Protein AF-A0A4Y2F6Y4-F1 (afdb_monomer_lite)

Secondary structure (DSSP, 8-state):
-PPPHHHHHHHHHHTTTS-HHHHHHHHHHH-SS---HHHHHHHHHHHHHHS--SPPPPP-PPPSS--TT---S----GGGSGGG-SS--PPPHHHHHHHHHHHHHHHHHHHHHHHHHHHHHTTHHHHHHHHHTS-HHHHHHHHHHTT--GGGSGGG-

Foldseek 3Di:
DPDDLVLLVQLLVVVPPDQLVVSQVVSVVVDVDHDDSVVSVVSNVVCVVPVDSDDDDDDDDDDPPPPPPPDDPPPDDPVVVVVPPPPDDDPDPVVVVVVVVVVVVVVVVVVVVVVVVVVCLVVDLVVVCVVVVHDSVVSVVVCVVVVNDSVVVVVVD

Structure (mmCIF, N/CA/C/O backbone):
data_AF-A0A4Y2F6Y4-F1
#
_entry.id   AF-A0A4Y2F6Y4-F1
#
loop_
_atom_site.group_PDB
_atom_site.id
_atom_site.type_symbol
_atom_site.label_atom_id
_atom_site.label_alt_id
_atom_site.label_comp_id
_atom_site.label_asym_id
_atom_site.label_entity_id
_atom_site.label_seq_id
_atom_site.pdbx_PDB_ins_code
_atom_site.Cartn_x
_atom_site.Cartn_y
_atom_site.Cartn_z
_atom_site.occupancy
_atom_site.B_iso_or_equiv
_atom_site.auth_seq_id
_atom_site.auth_comp_id
_atom_site.auth_asym_id
_atom_site.auth_atom_id
_atom_site.pdbx_PDB_model_num
ATOM 1 N N . MET A 1 1 ? -14.871 1.424 -1.366 1.00 65.38 1 MET A N 1
ATOM 2 C CA . MET A 1 1 ? -13.770 2.300 -0.914 1.00 65.38 1 MET A CA 1
ATOM 3 C C . MET A 1 1 ? -12.821 1.481 -0.047 1.00 65.38 1 MET A C 1
ATOM 5 O O . MET A 1 1 ? -13.322 0.756 0.809 1.00 65.38 1 MET A O 1
ATOM 9 N N . PRO A 1 2 ? -11.498 1.496 -0.293 1.00 79.19 2 PRO A N 1
ATOM 10 C CA . PRO A 1 2 ? -10.531 0.966 0.668 1.00 79.19 2 PRO A CA 1
ATOM 11 C C . PRO A 1 2 ? -10.582 1.798 1.956 1.00 79.19 2 PRO A C 1
ATOM 13 O O . PRO A 1 2 ? -10.802 3.004 1.894 1.00 79.19 2 PRO A O 1
ATOM 16 N N . ARG A 1 3 ? -10.423 1.140 3.107 1.00 85.06 3 ARG A N 1
ATOM 17 C CA . ARG A 1 3 ? -10.489 1.801 4.418 1.00 85.06 3 ARG A CA 1
ATOM 18 C C . ARG A 1 3 ? -9.299 2.719 4.612 1.00 85.06 3 ARG A C 1
ATOM 20 O O . ARG A 1 3 ? -8.190 2.368 4.194 1.00 85.06 3 ARG A O 1
ATOM 27 N N . THR A 1 4 ? -9.520 3.847 5.272 1.00 91.25 4 THR A N 1
ATOM 28 C CA . THR A 1 4 ? -8.422 4.751 5.609 1.00 91.25 4 THR A CA 1
ATOM 29 C C . THR A 1 4 ? -7.547 4.140 6.703 1.00 91.25 4 THR A C 1
ATOM 31 O O . THR A 1 4 ? -7.884 3.127 7.330 1.00 91.25 4 THR A O 1
ATOM 34 N N . LYS A 1 5 ? -6.359 4.711 6.904 1.00 90.44 5 LYS A N 1
ATOM 35 C CA . LYS A 1 5 ? -5.433 4.221 7.928 1.00 90.44 5 LYS A CA 1
ATOM 36 C C . LYS A 1 5 ? -6.017 4.449 9.324 1.00 90.44 5 LYS A C 1
ATOM 38 O O . LYS A 1 5 ? -5.893 3.574 10.173 1.00 90.44 5 LYS A O 1
ATOM 43 N N . GLU A 1 6 ? -6.687 5.579 9.507 1.00 90.12 6 GLU A N 1
ATOM 44 C CA . GLU A 1 6 ? -7.339 6.028 10.735 1.00 90.12 6 GLU A CA 1
ATOM 45 C C . GLU A 1 6 ? -8.467 5.065 11.119 1.00 90.12 6 GLU A C 1
ATOM 47 O O . GLU A 1 6 ? -8.411 4.466 12.186 1.00 90.12 6 GLU A O 1
ATOM 52 N N . GLU A 1 7 ? -9.377 4.755 10.186 1.00 91.81 7 GLU A N 1
ATOM 53 C CA . GLU A 1 7 ? -10.461 3.780 10.395 1.00 91.81 7 GLU A CA 1
ATOM 54 C C . GLU A 1 7 ? -9.936 2.412 10.876 1.00 91.81 7 GLU A C 1
ATOM 56 O O . GLU A 1 7 ? -10.545 1.725 11.703 1.00 91.81 7 GLU A O 1
ATOM 61 N N . ARG A 1 8 ? -8.781 1.982 10.357 1.00 92.38 8 ARG A N 1
ATOM 62 C CA . ARG A 1 8 ? -8.163 0.709 10.746 1.00 92.38 8 ARG A CA 1
ATOM 63 C C . ARG A 1 8 ? -7.494 0.781 12.116 1.00 92.38 8 ARG A C 1
ATOM 65 O O . ARG A 1 8 ? -7.523 -0.225 12.820 1.00 92.38 8 ARG A O 1
ATOM 72 N N . ILE A 1 9 ? -6.912 1.927 12.479 1.00 92.50 9 ILE A N 1
ATOM 73 C CA . ILE A 1 9 ? -6.356 2.173 13.816 1.00 92.50 9 ILE A CA 1
ATOM 74 C C . ILE A 1 9 ? -7.487 2.151 14.842 1.00 92.50 9 ILE A C 1
ATOM 76 O O . ILE A 1 9 ? -7.407 1.384 15.797 1.00 92.50 9 ILE A O 1
ATOM 80 N N . ASP A 1 10 ? -8.567 2.889 14.589 1.00 90.44 10 ASP A N 1
ATOM 81 C CA . ASP A 1 10 ? -9.721 2.980 15.487 1.00 90.44 10 ASP A CA 1
ATOM 82 C C . ASP A 1 10 ? -10.346 1.598 15.718 1.00 90.44 10 ASP A C 1
ATOM 84 O O . ASP A 1 10 ? -10.607 1.205 16.853 1.00 90.44 10 ASP A O 1
ATOM 88 N N . THR A 1 11 ? -10.463 0.788 14.658 1.00 91.00 11 THR A N 1
ATOM 89 C CA . THR A 1 11 ? -10.916 -0.612 14.765 1.00 91.00 11 THR A CA 1
ATOM 90 C C . THR A 1 11 ? -10.000 -1.461 15.660 1.00 91.00 11 THR A C 1
ATOM 92 O O . THR A 1 11 ? -10.482 -2.315 16.404 1.00 91.00 11 THR A O 1
ATOM 95 N N . THR A 1 12 ? -8.677 -1.283 15.572 1.00 90.69 12 THR A N 1
ATOM 96 C CA . THR A 1 12 ? -7.709 -2.025 16.398 1.00 90.69 12 THR A CA 1
ATOM 97 C C . THR A 1 12 ? -7.734 -1.566 17.855 1.00 90.69 12 THR A C 1
ATOM 99 O O . THR A 1 12 ? -7.651 -2.418 18.737 1.00 90.69 12 THR A O 1
ATOM 102 N N . LEU A 1 13 ? -7.894 -0.264 18.110 1.00 89.50 13 LEU A N 1
ATOM 103 C CA . LEU A 1 13 ? -8.015 0.290 19.461 1.00 89.50 13 LEU A CA 1
ATOM 104 C C . LEU A 1 13 ? -9.289 -0.201 20.158 1.00 89.50 13 LEU A C 1
ATOM 106 O O . LEU A 1 13 ? -9.226 -0.638 21.305 1.00 89.50 13 LEU A O 1
ATOM 110 N N . LEU A 1 14 ? -10.418 -0.227 19.442 1.00 88.50 14 LEU A N 1
ATOM 111 C CA . LEU A 1 14 ? -11.688 -0.726 19.977 1.00 88.50 14 LEU A CA 1
ATOM 112 C C . LEU A 1 14 ? -11.638 -2.221 20.349 1.00 88.50 14 LEU A C 1
ATOM 114 O O . LEU A 1 14 ? -12.363 -2.683 21.218 1.00 88.50 14 LEU A O 1
ATOM 118 N N . ALA A 1 15 ? -10.780 -3.005 19.695 1.00 86.56 15 ALA A N 1
ATOM 119 C CA . ALA A 1 15 ? -10.707 -4.453 19.886 1.00 86.56 15 ALA A CA 1
ATOM 120 C C . ALA A 1 15 ? -9.985 -4.901 21.175 1.00 86.56 15 ALA A C 1
ATOM 122 O O . ALA A 1 15 ? -9.850 -6.106 21.392 1.00 86.56 15 ALA A O 1
ATOM 123 N N . GLY A 1 16 ? -9.496 -3.969 22.005 1.00 74.50 16 GLY A N 1
ATOM 124 C CA . GLY A 1 16 ? -8.697 -4.265 23.202 1.00 74.50 16 GLY A CA 1
ATOM 125 C C . GLY A 1 16 ? -9.396 -5.149 24.246 1.00 74.50 16 GLY A C 1
ATOM 126 O O . GLY A 1 16 ? -8.732 -5.976 24.868 1.00 74.50 16 GLY A O 1
ATOM 127 N N . SER A 1 17 ? -10.721 -5.035 24.393 1.00 65.38 17 SER A N 1
ATOM 128 C CA . SER A 1 17 ? -11.543 -5.850 25.312 1.00 65.38 17 SER A CA 1
ATOM 129 C C . SER A 1 17 ? -12.826 -6.408 24.687 1.00 65.38 17 SER A C 1
ATOM 131 O O . SER A 1 17 ? -13.489 -7.252 25.289 1.00 65.38 17 SER A O 1
ATOM 133 N N . ASP A 1 18 ? -13.186 -5.954 23.486 1.00 82.69 18 ASP A N 1
ATOM 134 C CA . ASP A 1 18 ? -14.496 -6.208 22.897 1.00 82.69 18 ASP A CA 1
ATOM 135 C C . ASP A 1 18 ? -14.539 -7.410 21.952 1.00 82.69 18 ASP A C 1
ATOM 137 O O . ASP A 1 18 ? -13.565 -7.812 21.308 1.00 82.69 18 ASP A O 1
ATOM 141 N N . THR A 1 19 ? -15.741 -7.970 21.797 1.00 90.31 19 THR A N 1
ATOM 142 C CA . THR A 1 19 ? -15.992 -8.983 20.768 1.00 90.31 19 THR A CA 1
ATOM 143 C C . THR A 1 19 ? -15.971 -8.357 19.373 1.00 90.31 19 THR A C 1
ATOM 145 O O . THR A 1 19 ? -16.415 -7.231 19.159 1.00 90.31 19 THR A O 1
ATOM 148 N N . THR A 1 20 ? -15.556 -9.128 18.365 1.00 91.12 20 THR A N 1
ATOM 149 C CA . THR A 1 20 ? -15.530 -8.670 16.960 1.00 91.12 20 THR A CA 1
ATOM 150 C C . THR A 1 20 ? -16.888 -8.186 16.439 1.00 91.12 20 THR A C 1
ATOM 152 O O . THR A 1 20 ? -16.935 -7.372 15.519 1.00 91.12 20 THR A O 1
ATOM 155 N N . LEU A 1 21 ? -17.992 -8.681 17.011 1.00 91.62 21 LEU A N 1
ATOM 156 C CA . LEU A 1 21 ? -19.343 -8.221 16.692 1.00 91.62 21 LEU A CA 1
ATOM 157 C C . LEU A 1 21 ? -19.618 -6.828 17.268 1.00 91.62 21 LEU A C 1
ATOM 159 O O . LEU A 1 21 ? -20.174 -5.990 16.562 1.00 91.62 21 LEU A O 1
ATOM 163 N N . HIS A 1 22 ? -19.230 -6.589 18.524 1.00 91.25 22 HIS A N 1
ATOM 164 C CA . HIS A 1 22 ? -19.383 -5.286 19.166 1.00 91.25 22 HIS A CA 1
ATOM 165 C C . HIS A 1 22 ? -18.566 -4.227 18.420 1.00 91.25 22 HIS A C 1
ATOM 167 O O . HIS A 1 22 ? -19.121 -3.222 17.991 1.00 91.25 22 HIS A O 1
ATOM 173 N N . VAL A 1 23 ? -17.305 -4.537 18.102 1.00 93.25 23 VAL A N 1
ATOM 174 C CA . VAL A 1 23 ? -16.434 -3.656 17.311 1.00 93.25 23 VAL A CA 1
ATOM 175 C C . VAL A 1 23 ? -17.043 -3.308 15.950 1.00 9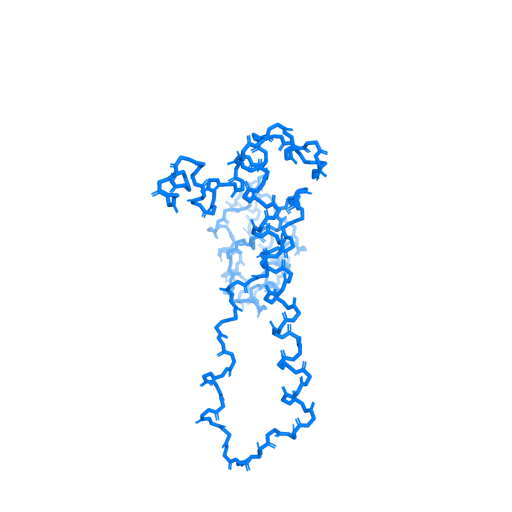3.25 23 VAL A C 1
ATOM 177 O O . VAL A 1 23 ? -17.058 -2.144 15.565 1.00 93.25 23 VAL A O 1
ATOM 180 N N . ALA A 1 24 ? -17.591 -4.289 15.221 1.00 93.12 24 ALA A N 1
ATOM 181 C CA . ALA A 1 24 ? -18.224 -4.028 13.927 1.00 93.12 24 ALA A CA 1
ATOM 182 C C . ALA A 1 24 ? -19.474 -3.138 14.050 1.00 93.12 24 ALA A C 1
ATOM 184 O O . ALA A 1 24 ? -19.684 -2.266 13.211 1.00 93.12 24 ALA A O 1
ATOM 185 N N . ARG A 1 25 ? -20.294 -3.334 15.093 1.00 94.00 25 ARG A N 1
ATOM 186 C CA . ARG A 1 25 ? -21.484 -2.506 15.345 1.00 94.00 25 ARG A CA 1
ATOM 187 C C . ARG A 1 25 ? -21.095 -1.066 15.664 1.00 94.00 25 ARG A C 1
ATOM 189 O O . ARG A 1 25 ? -21.584 -0.164 14.997 1.00 94.00 25 ARG A O 1
ATOM 196 N N . THR A 1 26 ? -20.174 -0.874 16.603 1.00 93.62 26 THR A N 1
ATOM 197 C CA . THR A 1 26 ? -19.707 0.453 17.027 1.00 93.62 26 THR A CA 1
ATOM 198 C C . THR A 1 26 ? -18.969 1.191 15.907 1.00 93.62 26 THR A C 1
ATOM 200 O O . THR A 1 26 ? -19.082 2.409 15.768 1.00 93.62 26 THR A O 1
ATOM 203 N N . PHE A 1 27 ? -18.257 0.467 15.041 1.00 92.62 27 PHE A N 1
ATOM 204 C CA . PHE A 1 27 ? -17.678 1.060 13.839 1.00 92.62 27 PHE A CA 1
ATOM 205 C C . PHE A 1 27 ? -18.769 1.522 12.862 1.00 92.62 27 PHE A C 1
ATOM 207 O O . PHE A 1 27 ? -18.758 2.668 12.422 1.00 92.62 27 PHE A O 1
ATOM 214 N N . ASN A 1 28 ? -19.746 0.664 12.554 1.00 92.50 28 ASN A N 1
ATOM 215 C CA . ASN A 1 28 ? -20.793 0.972 11.572 1.00 92.50 28 ASN A CA 1
ATOM 216 C C . ASN A 1 28 ? -21.747 2.088 12.019 1.00 92.50 28 ASN A C 1
ATOM 218 O O . ASN A 1 28 ? -22.388 2.702 11.171 1.00 92.50 28 ASN A O 1
ATOM 222 N N . THR A 1 29 ? -21.859 2.355 13.323 1.00 92.06 29 THR A N 1
ATOM 223 C CA . THR A 1 29 ? -22.595 3.521 13.837 1.00 92.06 29 THR A CA 1
ATOM 224 C C . THR A 1 29 ? -21.810 4.820 13.685 1.00 92.06 29 THR A C 1
ATOM 226 O O . THR A 1 29 ? -22.406 5.877 13.511 1.00 92.06 29 THR A O 1
ATOM 229 N N . THR A 1 30 ? -20.481 4.747 13.771 1.00 89.88 30 THR A N 1
ATOM 230 C CA . THR A 1 30 ? -19.597 5.920 13.819 1.00 89.88 30 THR A CA 1
ATOM 231 C C . THR A 1 30 ? -19.166 6.376 12.425 1.00 89.88 30 THR A C 1
ATOM 233 O O . THR A 1 30 ? -19.071 7.573 12.164 1.00 89.88 30 THR A O 1
ATOM 236 N N . TYR A 1 31 ? -18.936 5.437 11.505 1.00 88.62 31 TYR A N 1
ATOM 237 C CA . TYR A 1 31 ? -18.441 5.722 10.157 1.00 88.62 31 TYR A CA 1
ATOM 238 C C . TYR A 1 31 ? -19.494 5.415 9.091 1.00 88.62 31 TYR A C 1
ATOM 240 O O . TYR A 1 31 ? -20.301 4.499 9.219 1.00 88.62 31 TYR A O 1
ATOM 248 N N . ARG A 1 32 ? -19.439 6.142 7.965 1.00 86.06 32 ARG A N 1
ATOM 249 C CA . ARG A 1 32 ? -20.293 5.867 6.790 1.00 86.06 32 ARG A CA 1
ATOM 250 C C . ARG A 1 32 ? -19.955 4.540 6.104 1.00 86.06 32 ARG A C 1
ATOM 252 O O . ARG A 1 32 ? -20.794 3.971 5.408 1.00 86.06 32 ARG A O 1
ATOM 259 N N . THR A 1 33 ? -18.721 4.068 6.254 1.00 88.00 33 THR A N 1
ATOM 260 C CA . THR A 1 33 ? -18.257 2.819 5.652 1.00 88.00 33 THR A CA 1
ATOM 261 C C . THR A 1 33 ? -18.714 1.642 6.504 1.00 88.00 33 THR A C 1
ATOM 263 O O . THR A 1 33 ? -18.335 1.541 7.664 1.00 88.00 33 THR A O 1
ATOM 266 N N . GLN A 1 34 ? -19.476 0.710 5.932 1.00 90.50 34 GLN A N 1
ATOM 267 C CA . GLN A 1 34 ? -19.852 -0.499 6.662 1.00 90.50 34 GLN A CA 1
ATOM 268 C C . GLN A 1 34 ? -18.748 -1.556 6.627 1.00 90.50 34 GLN A C 1
ATOM 270 O O . GLN A 1 34 ? -18.131 -1.830 5.591 1.00 90.50 34 GLN A O 1
ATOM 275 N N . ILE A 1 35 ? -18.527 -2.186 7.776 1.00 91.19 35 ILE A N 1
ATOM 276 C CA . ILE A 1 35 ? -17.578 -3.269 7.971 1.00 91.19 35 ILE A CA 1
ATOM 277 C C . ILE A 1 35 ? -18.281 -4.494 8.536 1.00 91.19 35 ILE A C 1
ATOM 279 O O . ILE A 1 35 ? -19.167 -4.432 9.389 1.00 91.19 35 ILE A O 1
ATOM 283 N N . THR A 1 36 ? -17.856 -5.643 8.042 1.00 93.88 36 THR A N 1
ATOM 284 C CA . THR A 1 36 ? -18.305 -6.948 8.507 1.00 93.88 36 THR A CA 1
ATOM 285 C C . THR A 1 36 ? -17.424 -7.443 9.649 1.00 93.88 36 THR A C 1
ATOM 287 O O . THR A 1 36 ? -16.233 -7.117 9.744 1.00 93.88 36 THR A O 1
ATOM 290 N N . ARG A 1 37 ? -17.993 -8.325 10.477 1.00 94.31 37 ARG A N 1
ATOM 291 C CA . ARG A 1 37 ? -17.280 -9.015 11.561 1.00 94.31 37 ARG A CA 1
ATOM 292 C C . ARG A 1 37 ? -16.024 -9.748 11.068 1.00 94.31 37 ARG A C 1
ATOM 294 O O . ARG A 1 37 ? -15.002 -9.726 11.751 1.00 94.31 37 ARG A O 1
ATOM 301 N N . ASP A 1 38 ? -16.070 -10.365 9.883 1.00 95.19 38 ASP A N 1
ATOM 302 C CA . ASP A 1 38 ? -14.915 -11.078 9.319 1.00 95.19 38 ASP A CA 1
ATOM 303 C C . ASP A 1 38 ? -13.756 -10.123 9.011 1.00 95.19 38 ASP A C 1
ATOM 305 O O . ASP A 1 38 ? -12.596 -10.459 9.250 1.00 95.19 38 ASP A O 1
ATOM 309 N N . THR A 1 39 ? -14.052 -8.909 8.536 1.00 92.81 39 THR A N 1
ATOM 310 C CA . THR A 1 39 ? -12.987 -7.960 8.221 1.00 92.81 39 THR A CA 1
ATOM 311 C C . THR A 1 39 ? -12.334 -7.423 9.489 1.00 92.81 39 THR A C 1
ATOM 313 O O . THR A 1 39 ? -11.119 -7.244 9.511 1.00 92.81 39 THR A O 1
ATOM 316 N N . VAL A 1 40 ? -13.115 -7.205 10.554 1.00 93.69 40 VAL A N 1
ATOM 317 C CA . VAL A 1 40 ? -12.575 -6.878 11.884 1.00 93.69 40 VAL A CA 1
ATOM 318 C C . VAL A 1 40 ? -11.637 -7.991 12.351 1.00 93.69 40 VAL A C 1
ATOM 320 O O . VAL A 1 40 ? -10.490 -7.724 12.704 1.00 93.69 40 VAL A O 1
ATOM 323 N N . ALA A 1 41 ? -12.073 -9.252 12.263 1.00 94.38 41 ALA A N 1
ATOM 324 C CA . ALA A 1 41 ? -11.241 -10.395 12.632 1.00 94.38 41 ALA A CA 1
ATOM 325 C C . ALA A 1 41 ? -9.943 -10.461 11.806 1.00 94.38 41 ALA A C 1
ATOM 327 O O . ALA A 1 41 ? -8.863 -10.626 12.370 1.00 94.38 41 ALA A O 1
ATOM 328 N N . LYS A 1 42 ? -10.016 -10.269 10.481 1.00 93.25 42 LYS A N 1
ATOM 329 C CA . LYS A 1 42 ? -8.841 -10.231 9.590 1.00 93.25 42 LYS A CA 1
ATOM 330 C C . LYS A 1 42 ? -7.873 -9.105 9.946 1.00 93.25 42 LYS A C 1
ATOM 332 O O . LYS A 1 42 ? -6.665 -9.330 9.931 1.00 93.25 42 LYS A O 1
ATOM 337 N N . LEU A 1 43 ? -8.381 -7.916 10.277 1.00 92.25 43 LEU A N 1
ATOM 338 C CA . LEU A 1 43 ? -7.555 -6.785 10.704 1.00 92.25 43 LEU A CA 1
ATOM 339 C C . LEU A 1 43 ? -6.828 -7.087 12.016 1.00 92.25 43 LEU A C 1
ATOM 341 O O . LEU A 1 43 ? -5.614 -6.906 12.076 1.00 92.25 43 LEU A O 1
ATOM 345 N N . ILE A 1 44 ? -7.533 -7.622 13.017 1.00 92.69 44 ILE A N 1
ATOM 346 C CA . ILE A 1 44 ? -6.941 -8.006 14.306 1.00 92.69 44 ILE A CA 1
ATOM 347 C C . ILE A 1 44 ? -5.893 -9.107 14.114 1.00 92.69 44 ILE A C 1
ATOM 349 O O . ILE A 1 44 ? -4.784 -8.995 14.630 1.00 92.69 44 ILE A O 1
ATOM 353 N N . MET A 1 45 ? -6.204 -10.155 13.345 1.00 92.62 45 MET A N 1
ATOM 354 C CA . MET A 1 45 ? -5.256 -11.241 13.065 1.00 92.62 45 MET A CA 1
ATOM 355 C C . 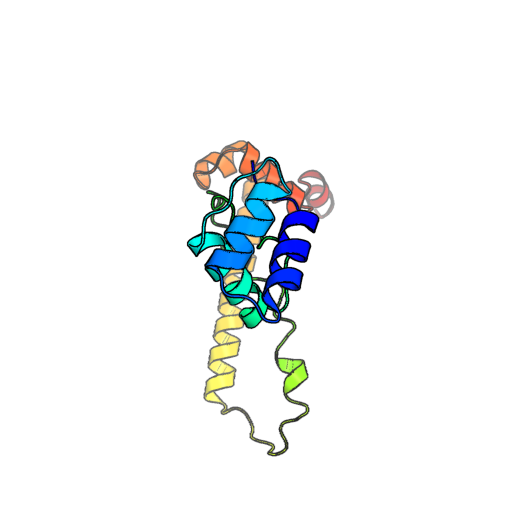MET A 1 45 ? -4.005 -10.732 12.346 1.00 92.62 45 MET A C 1
ATOM 357 O O . MET A 1 45 ? -2.889 -11.092 12.716 1.00 92.62 45 MET A O 1
ATOM 361 N N . LYS A 1 46 ? -4.176 -9.864 11.342 1.00 93.25 46 LYS A N 1
ATOM 362 C CA . LYS A 1 46 ? -3.056 -9.234 10.639 1.00 93.25 46 LYS A CA 1
ATOM 363 C C . LYS A 1 46 ? -2.208 -8.396 11.594 1.00 93.25 46 LYS A C 1
ATOM 365 O O . LYS A 1 46 ? -0.991 -8.539 11.578 1.00 93.25 46 LYS A O 1
ATOM 370 N N . PHE A 1 47 ? -2.836 -7.577 12.437 1.00 92.44 47 PHE A N 1
ATOM 371 C CA . PHE A 1 47 ? -2.134 -6.753 13.417 1.00 92.44 47 PHE A CA 1
ATOM 372 C C . PHE A 1 47 ? -1.356 -7.606 14.425 1.00 92.44 47 PHE A C 1
ATOM 374 O O . PHE A 1 47 ? -0.174 -7.364 14.628 1.00 92.44 47 PHE A O 1
ATOM 381 N N . LYS A 1 48 ? -1.954 -8.672 14.972 1.00 92.19 48 LYS A N 1
ATOM 382 C CA . LYS A 1 48 ? -1.249 -9.621 15.852 1.00 92.19 48 LYS A CA 1
ATOM 383 C C . LYS A 1 48 ? -0.061 -10.299 15.164 1.00 92.19 48 LYS A C 1
ATOM 385 O O . LYS A 1 48 ? 0.936 -10.584 15.813 1.00 92.19 48 LYS A O 1
ATOM 390 N N . ARG A 1 49 ? -0.160 -10.559 13.855 1.00 92.06 49 ARG A N 1
ATOM 391 C CA . ARG A 1 49 ? 0.896 -11.218 13.074 1.00 92.06 49 ARG A CA 1
ATOM 392 C C . ARG A 1 49 ? 2.061 -10.293 12.719 1.00 92.06 49 ARG A C 1
ATOM 394 O O . ARG A 1 49 ? 3.197 -10.749 12.736 1.00 92.06 49 ARG A O 1
ATOM 401 N N . SER A 1 50 ? 1.794 -9.052 12.312 1.00 93.12 50 SER A N 1
ATOM 402 C CA . SER A 1 50 ? 2.821 -8.149 11.762 1.00 93.12 50 SER A CA 1
ATOM 403 C C . SER A 1 50 ? 3.069 -6.881 12.577 1.00 93.12 50 SER A C 1
ATOM 405 O O . SER A 1 50 ? 3.947 -6.104 12.213 1.00 93.12 50 SER A O 1
ATOM 407 N N . GLY A 1 51 ? 2.266 -6.610 13.608 1.00 91.81 51 GLY A N 1
ATOM 408 C CA . GLY A 1 51 ? 2.267 -5.349 14.358 1.00 91.81 51 GLY A CA 1
ATOM 409 C C . GLY A 1 51 ? 1.852 -4.126 13.532 1.00 91.81 51 GLY A C 1
ATOM 410 O O . GLY A 1 51 ? 1.923 -3.001 14.017 1.00 91.81 51 GLY A O 1
ATOM 411 N N . SER A 1 52 ? 1.441 -4.312 12.271 1.00 91.81 52 SER A N 1
ATOM 412 C CA . SER A 1 52 ? 1.245 -3.217 11.323 1.00 91.81 52 SER A CA 1
ATOM 413 C C . SER A 1 52 ? -0.202 -3.087 10.869 1.00 91.81 52 SER A C 1
ATOM 415 O O . SER A 1 52 ? -0.819 -4.024 10.352 1.00 91.81 52 SER A O 1
ATOM 417 N N . VAL A 1 53 ? -0.713 -1.863 10.997 1.00 91.25 53 VAL A N 1
ATOM 418 C CA . VAL A 1 53 ? -2.024 -1.444 10.489 1.00 91.25 53 VAL A CA 1
ATOM 419 C C . VAL A 1 53 ? -1.927 -0.945 9.038 1.00 91.25 53 VAL A C 1
ATOM 421 O O . VAL A 1 53 ? -2.951 -0.724 8.408 1.00 91.25 53 VAL A O 1
ATOM 424 N N . ALA A 1 54 ? -0.737 -0.827 8.438 1.00 89.88 54 ALA A N 1
ATOM 425 C CA . ALA A 1 54 ? -0.592 -0.402 7.040 1.00 89.88 54 ALA A CA 1
ATOM 426 C C . ALA A 1 54 ? -1.081 -1.476 6.047 1.00 89.88 54 ALA A C 1
ATOM 428 O O . ALA A 1 54 ? -1.213 -2.658 6.388 1.00 89.88 54 ALA A O 1
ATOM 429 N N . ASP A 1 55 ? -1.386 -1.092 4.806 1.00 86.94 55 ASP A N 1
ATOM 430 C CA . ASP A 1 55 ? -1.618 -2.060 3.731 1.00 86.94 55 ASP A CA 1
ATOM 431 C C . ASP A 1 55 ? -0.321 -2.725 3.285 1.00 86.94 55 ASP A C 1
ATOM 433 O O . ASP A 1 55 ? 0.745 -2.116 3.287 1.00 86.94 55 ASP A O 1
ATOM 437 N N . ALA A 1 56 ? -0.422 -4.007 2.928 1.00 82.50 56 ALA A N 1
ATOM 438 C CA . ALA A 1 56 ? 0.709 -4.719 2.358 1.00 82.50 56 ALA A CA 1
ATOM 439 C C . ALA A 1 56 ? 0.929 -4.234 0.922 1.00 82.50 56 ALA A C 1
ATOM 441 O O . ALA A 1 56 ? -0.036 -4.011 0.182 1.00 82.50 56 ALA A O 1
ATOM 442 N N . SER A 1 57 ? 2.193 -4.111 0.522 1.00 82.75 57 SER A N 1
ATOM 443 C CA . SER A 1 57 ? 2.537 -3.912 -0.880 1.00 82.75 57 SER A CA 1
ATOM 444 C C . SER A 1 57 ? 1.950 -5.057 -1.708 1.00 82.75 57 SER A C 1
ATOM 446 O O . SER A 1 57 ? 2.062 -6.234 -1.362 1.00 82.75 57 SER A O 1
ATOM 448 N N . ARG A 1 58 ? 1.263 -4.711 -2.798 1.00 83.44 58 ARG A N 1
ATOM 449 C CA . ARG A 1 58 ? 0.708 -5.701 -3.722 1.00 83.44 58 ARG A CA 1
ATOM 450 C C . ARG A 1 58 ? 1.804 -6.109 -4.696 1.00 83.44 58 ARG A C 1
ATOM 452 O O . ARG A 1 58 ? 2.439 -5.241 -5.293 1.00 83.44 58 ARG A O 1
ATOM 459 N N . SER A 1 59 ? 2.003 -7.409 -4.894 1.00 78.62 59 SER A N 1
ATOM 460 C CA . SER A 1 59 ? 2.789 -7.889 -6.029 1.00 78.62 59 SER A CA 1
ATOM 461 C C . SER A 1 59 ? 2.085 -7.447 -7.314 1.00 78.62 59 SER A C 1
ATOM 463 O O . SER A 1 59 ? 0.930 -7.807 -7.551 1.00 78.62 59 SER A O 1
ATOM 465 N N . GLY A 1 60 ? 2.750 -6.611 -8.109 1.00 86.94 60 GLY A N 1
ATOM 466 C CA . GLY A 1 60 ? 2.232 -6.167 -9.399 1.00 86.94 60 GLY A CA 1
ATOM 467 C C . GLY A 1 60 ? 2.234 -7.288 -10.440 1.00 86.94 60 GLY A C 1
ATOM 468 O O . GLY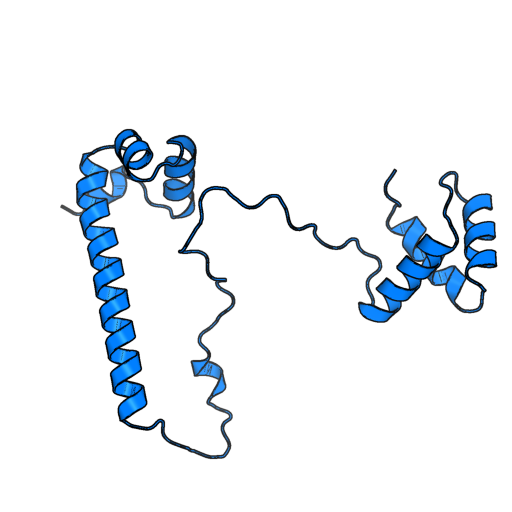 A 1 60 ? 2.754 -8.380 -10.209 1.00 86.94 60 GLY A O 1
ATOM 469 N N . ARG A 1 61 ? 1.679 -6.997 -11.621 1.00 84.50 61 ARG A N 1
ATOM 470 C CA . ARG A 1 61 ? 1.768 -7.896 -12.778 1.00 84.50 61 ARG A CA 1
ATOM 471 C C . ARG A 1 61 ? 3.248 -8.156 -13.111 1.00 84.50 61 ARG A C 1
ATOM 473 O O . ARG A 1 61 ? 3.999 -7.184 -13.234 1.00 84.50 61 ARG A O 1
ATOM 480 N N . PRO A 1 62 ? 3.667 -9.420 -13.292 1.00 71.94 62 PRO A N 1
ATOM 481 C CA . PRO A 1 62 ? 5.042 -9.735 -13.655 1.00 71.94 62 PRO A CA 1
ATOM 482 C C . PRO A 1 62 ? 5.408 -9.089 -14.995 1.00 71.94 62 PRO A C 1
ATOM 484 O O . PRO A 1 62 ? 4.602 -9.029 -15.928 1.00 71.94 62 PRO A O 1
ATOM 487 N N . LYS A 1 63 ? 6.633 -8.568 -15.073 1.00 67.19 63 LYS A N 1
ATOM 488 C CA . LYS A 1 63 ? 7.173 -7.949 -16.285 1.00 67.19 63 LYS A CA 1
ATOM 489 C C . LYS A 1 63 ? 7.427 -9.063 -17.310 1.00 67.19 63 LYS A C 1
ATOM 491 O O . LYS A 1 63 ? 8.111 -10.026 -16.998 1.00 67.19 63 LYS A O 1
ATOM 496 N N . THR A 1 64 ? 6.876 -8.936 -18.520 1.00 61.00 64 THR A N 1
ATOM 497 C CA . THR A 1 64 ? 6.986 -9.957 -19.588 1.00 61.00 64 THR A CA 1
ATOM 498 C C . THR A 1 64 ? 8.421 -10.163 -20.073 1.00 61.00 64 THR A C 1
ATOM 500 O O . THR A 1 64 ? 8.761 -11.227 -20.574 1.00 61.00 64 THR A O 1
ATOM 503 N N . ALA A 1 65 ? 9.282 -9.156 -19.911 1.00 57.00 65 ALA A N 1
ATOM 504 C CA . ALA A 1 65 ? 10.714 -9.369 -20.016 1.00 57.00 65 ALA A CA 1
ATOM 505 C C . ALA A 1 65 ? 11.158 -10.075 -18.732 1.00 57.00 65 ALA A C 1
ATOM 507 O O . ALA A 1 65 ? 11.313 -9.420 -17.699 1.00 57.00 65 ALA A O 1
ATOM 508 N N . VAL A 1 66 ? 11.302 -11.399 -18.814 1.00 45.72 66 VAL A N 1
ATOM 509 C CA . VAL A 1 66 ? 12.068 -12.184 -17.849 1.00 45.72 66 VAL A CA 1
ATOM 510 C C . VAL A 1 66 ? 13.459 -11.568 -17.810 1.00 45.72 66 VAL A C 1
ATOM 512 O O . VAL A 1 66 ? 14.268 -11.705 -18.723 1.00 45.72 66 VAL A O 1
ATOM 515 N N . ASP A 1 67 ? 13.688 -10.780 -16.773 1.00 49.19 67 ASP A N 1
ATOM 516 C CA . ASP A 1 67 ? 15.011 -10.342 -16.397 1.00 49.19 67 ASP A CA 1
ATOM 517 C C . ASP A 1 67 ? 15.643 -11.501 -15.629 1.00 49.19 67 ASP A C 1
ATOM 519 O O . ASP A 1 67 ? 15.625 -11.543 -14.400 1.00 49.19 67 ASP A O 1
ATOM 523 N N . GLU A 1 68 ? 16.195 -12.456 -16.374 1.00 48.06 68 GLU A N 1
ATOM 524 C CA . GLU A 1 68 ? 17.135 -13.463 -15.863 1.00 48.06 68 GLU A CA 1
ATOM 525 C C . GLU A 1 68 ? 18.435 -12.831 -15.299 1.00 48.06 68 GLU A C 1
ATOM 527 O O . GLU A 1 68 ? 19.412 -13.531 -15.052 1.00 48.06 68 GLU A O 1
ATOM 532 N N . GLY A 1 69 ? 18.480 -11.508 -15.094 1.00 45.91 69 GLY A N 1
ATOM 533 C CA . GLY A 1 69 ? 19.586 -10.757 -14.505 1.00 45.91 69 GLY A CA 1
ATOM 534 C C . GLY A 1 69 ? 19.228 -9.949 -13.252 1.00 45.91 69 GLY A C 1
ATOM 535 O O . GLY A 1 69 ? 20.121 -9.319 -12.687 1.00 45.91 69 GLY A O 1
ATOM 536 N N . ARG A 1 70 ? 17.978 -9.975 -12.758 1.00 38.91 70 ARG A N 1
ATOM 537 C CA . ARG A 1 70 ? 17.604 -9.331 -11.482 1.00 38.91 70 ARG A CA 1
ATOM 538 C C . ARG A 1 70 ? 17.233 -10.351 -10.427 1.00 38.91 70 ARG A C 1
ATOM 540 O O . ARG A 1 70 ? 16.183 -10.289 -9.791 1.00 38.91 70 ARG A O 1
ATOM 547 N N . THR A 1 71 ? 18.176 -11.244 -10.171 1.00 36.00 71 THR A N 1
ATOM 548 C CA . THR A 1 71 ? 18.377 -11.743 -8.817 1.00 36.00 71 THR A CA 1
ATOM 549 C C . THR A 1 71 ? 18.598 -10.522 -7.928 1.00 36.00 71 THR A C 1
ATOM 551 O O . THR A 1 71 ? 19.482 -9.701 -8.164 1.00 36.00 71 THR A O 1
ATOM 554 N N . THR A 1 72 ? 17.719 -10.360 -6.950 1.00 33.75 72 THR A N 1
ATOM 555 C CA . THR A 1 72 ? 17.878 -9.521 -5.765 1.00 33.75 72 THR A CA 1
ATOM 556 C C . THR A 1 72 ? 19.342 -9.197 -5.445 1.00 33.75 72 THR A C 1
ATOM 558 O O . THR A 1 72 ? 20.060 -10.017 -4.878 1.00 33.75 72 THR A O 1
ATOM 561 N N . MET A 1 73 ? 19.746 -7.949 -5.694 1.00 29.55 73 MET A N 1
ATOM 562 C CA . MET A 1 73 ? 20.845 -7.273 -4.988 1.00 29.55 73 MET A CA 1
ATOM 563 C C . MET A 1 73 ? 20.428 -6.962 -3.536 1.00 29.55 73 MET A C 1
ATOM 565 O O . MET A 1 73 ? 20.543 -5.851 -3.039 1.00 29.55 73 MET A O 1
ATOM 569 N N . THR A 1 74 ? 19.913 -7.985 -2.861 1.00 37.47 74 THR A N 1
ATOM 570 C CA . THR A 1 74 ? 20.020 -8.211 -1.421 1.00 37.47 74 THR A CA 1
ATOM 571 C C . THR A 1 74 ? 20.587 -9.612 -1.278 1.00 37.47 74 THR A C 1
ATOM 573 O O . THR A 1 74 ? 19.930 -10.521 -0.797 1.00 37.47 74 THR A O 1
ATOM 576 N N . ASN A 1 75 ? 21.793 -9.781 -1.802 1.00 45.09 75 ASN A N 1
ATOM 577 C CA . ASN A 1 75 ? 22.791 -10.677 -1.252 1.00 45.09 75 ASN A CA 1
ATOM 578 C C . ASN A 1 75 ? 24.105 -9.908 -1.350 1.00 45.09 75 ASN A C 1
ATOM 580 O O . ASN A 1 75 ? 24.902 -10.072 -2.270 1.00 45.09 75 ASN A O 1
ATOM 584 N N . MET A 1 76 ? 24.283 -9.012 -0.376 1.00 37.16 76 MET A N 1
ATOM 585 C CA . MET A 1 76 ? 25.612 -8.745 0.162 1.00 37.16 76 MET A CA 1
ATOM 586 C C . MET A 1 76 ? 26.351 -10.086 0.304 1.00 37.16 76 MET A C 1
ATOM 588 O O . MET A 1 76 ? 25.724 -11.078 0.693 1.00 37.16 76 MET A O 1
ATOM 592 N N . PRO A 1 77 ? 27.647 -10.153 -0.034 1.00 41.25 77 PRO A N 1
ATOM 593 C CA . PRO A 1 77 ? 28.378 -11.407 -0.036 1.00 41.25 77 PRO A CA 1
ATOM 594 C C . PRO A 1 77 ? 28.319 -12.045 1.357 1.00 41.25 77 PRO A C 1
ATOM 596 O O . PRO A 1 77 ? 28.755 -11.460 2.348 1.00 41.25 77 PRO A O 1
ATOM 599 N N . LEU A 1 78 ? 27.818 -13.283 1.412 1.00 44.12 78 LEU A N 1
ATOM 600 C CA . LEU A 1 78 ? 27.821 -14.161 2.590 1.00 44.12 78 LEU A CA 1
ATOM 601 C C . LEU A 1 78 ? 29.231 -14.314 3.209 1.00 44.12 78 LEU A C 1
ATOM 603 O O . LEU A 1 78 ? 29.366 -14.697 4.367 1.00 44.12 78 LEU A O 1
ATOM 607 N N . TRP A 1 79 ? 30.285 -13.937 2.481 1.00 36.44 79 TRP A N 1
ATOM 608 C CA . TRP A 1 79 ? 31.673 -13.956 2.939 1.00 36.44 79 TRP A CA 1
ATOM 609 C C . TRP A 1 79 ? 32.019 -12.945 4.042 1.00 36.44 79 TRP A C 1
ATOM 611 O O . TRP A 1 79 ? 33.064 -13.098 4.664 1.00 36.44 79 TRP A O 1
ATOM 621 N N . GLN A 1 80 ? 31.151 -11.978 4.373 1.00 45.06 80 GLN A N 1
ATOM 622 C CA . GLN A 1 80 ? 31.344 -11.159 5.583 1.00 45.06 80 GLN A CA 1
ATOM 623 C C . GLN A 1 80 ? 30.790 -11.796 6.871 1.00 45.06 80 GLN A C 1
ATOM 625 O O . GLN A 1 80 ? 31.132 -11.343 7.960 1.00 45.06 80 GLN A O 1
ATOM 630 N N . ASN A 1 81 ? 30.014 -12.886 6.788 1.00 46.53 81 ASN A N 1
ATOM 631 C CA . ASN A 1 81 ? 29.431 -13.549 7.966 1.00 46.53 81 ASN A CA 1
ATOM 632 C C . ASN A 1 81 ? 30.163 -14.819 8.430 1.00 46.53 81 ASN A C 1
ATOM 634 O O . ASN A 1 81 ? 29.743 -15.442 9.401 1.00 46.53 81 ASN A O 1
ATOM 638 N N . LEU A 1 82 ? 31.301 -15.171 7.826 1.00 45.56 82 LEU A N 1
ATOM 639 C CA . LEU A 1 82 ? 32.164 -16.248 8.334 1.00 45.56 82 LEU A CA 1
ATOM 640 C C . LEU A 1 82 ? 33.256 -15.766 9.304 1.00 45.56 82 LEU A C 1
ATOM 642 O O . LEU A 1 82 ? 34.019 -16.583 9.808 1.00 45.56 82 LEU A O 1
ATOM 646 N N . SER A 1 83 ? 33.261 -14.483 9.689 1.00 46.81 83 SER A N 1
ATOM 647 C CA . SER A 1 83 ? 34.089 -13.985 10.804 1.00 46.81 83 SER A CA 1
ATOM 648 C C . SER A 1 83 ? 33.445 -14.187 12.189 1.00 46.81 83 SER A C 1
ATOM 650 O O . SER A 1 83 ? 33.877 -13.588 13.175 1.00 46.81 83 SER A O 1
ATOM 652 N N . ARG A 1 84 ? 32.416 -15.039 12.282 1.00 47.97 84 ARG A N 1
ATOM 653 C CA . ARG A 1 84 ? 31.935 -15.638 13.539 1.00 47.97 84 ARG A CA 1
ATOM 654 C C . ARG A 1 84 ? 31.635 -17.128 13.362 1.00 47.97 84 ARG A C 1
ATOM 656 O O . ARG A 1 84 ? 30.638 -17.635 13.858 1.00 47.97 84 ARG A O 1
ATOM 663 N N . ASN A 1 85 ? 32.498 -17.845 12.649 1.00 43.22 85 ASN A N 1
ATOM 664 C CA . ASN A 1 85 ? 32.631 -19.276 12.875 1.00 43.22 85 ASN A CA 1
ATOM 665 C C . ASN A 1 85 ? 33.617 -19.467 14.040 1.00 43.22 85 ASN A C 1
ATOM 667 O O . ASN A 1 85 ? 34.824 -19.341 13.862 1.00 43.22 85 ASN A O 1
ATOM 671 N N . SER A 1 86 ? 33.108 -19.770 15.232 1.00 43.56 86 SER A N 1
ATOM 672 C CA . SER A 1 86 ? 33.921 -20.131 16.402 1.00 43.56 86 SER A CA 1
ATOM 673 C C . SER A 1 86 ? 34.543 -21.538 16.318 1.00 43.56 86 SER A C 1
ATOM 675 O O . SER A 1 86 ? 35.042 -22.048 17.316 1.00 43.56 86 SER A O 1
ATOM 677 N N . LYS A 1 87 ? 34.524 -22.190 15.149 1.00 47.47 87 LYS A N 1
ATOM 678 C CA . LYS A 1 87 ? 35.041 -23.543 14.898 1.00 47.47 87 LYS A CA 1
ATOM 679 C C . LYS A 1 87 ? 35.642 -23.632 13.489 1.00 47.47 87 LYS A C 1
ATOM 681 O O . LYS A 1 87 ? 35.000 -24.112 12.558 1.00 47.47 87 LYS A O 1
ATOM 686 N N . GLY A 1 88 ? 36.861 -23.116 13.323 1.00 47.06 88 GLY A N 1
ATOM 687 C CA . GLY A 1 88 ? 37.594 -23.050 12.053 1.00 47.06 88 GLY A CA 1
ATOM 688 C C . GLY A 1 88 ? 37.614 -24.367 11.271 1.00 47.06 88 GLY A C 1
ATOM 689 O O . GLY A 1 88 ? 38.468 -25.218 11.495 1.00 47.06 88 GLY A O 1
ATOM 690 N N . GLN A 1 89 ? 36.688 -24.510 10.326 1.00 51.22 89 GLN A N 1
ATOM 691 C CA . GLN A 1 89 ? 36.603 -25.668 9.450 1.00 51.22 89 GLN A CA 1
ATOM 692 C C . GLN A 1 89 ? 36.787 -25.197 8.011 1.00 51.22 89 GLN A C 1
ATOM 694 O O . GLN A 1 89 ? 36.057 -24.335 7.521 1.00 51.22 89 GLN A O 1
ATOM 699 N N . VAL A 1 90 ? 37.840 -25.719 7.386 1.00 51.44 90 VAL A N 1
ATOM 700 C CA . VAL A 1 90 ? 38.299 -25.350 6.046 1.00 51.44 90 VAL A CA 1
ATOM 701 C C . VAL A 1 90 ? 37.379 -26.005 5.006 1.00 51.44 90 VAL A C 1
ATOM 703 O O . VAL A 1 90 ? 37.102 -27.200 5.135 1.00 51.44 90 VAL A O 1
ATOM 706 N N . PRO A 1 91 ? 36.898 -25.273 3.981 1.00 52.12 91 PRO A N 1
ATOM 707 C CA . PRO A 1 91 ? 36.133 -25.866 2.886 1.00 52.12 91 PRO A CA 1
ATOM 708 C C . PRO A 1 91 ? 36.958 -26.937 2.161 1.00 52.12 91 PRO A C 1
ATOM 710 O O . PRO A 1 91 ? 38.131 -26.720 1.859 1.00 52.12 91 PRO A O 1
ATOM 713 N N . SER A 1 92 ? 36.356 -28.095 1.885 1.00 55.62 92 SER A N 1
ATOM 714 C CA . SER A 1 92 ? 37.042 -29.214 1.231 1.00 55.62 92 SER A CA 1
ATOM 715 C C . SER A 1 92 ? 37.540 -28.842 -0.181 1.00 55.62 92 SER A C 1
ATOM 717 O O . SER A 1 92 ? 36.823 -28.149 -0.906 1.00 55.62 92 SER A O 1
ATOM 719 N N . PRO A 1 93 ? 38.711 -29.343 -0.628 1.00 57.19 93 PRO A N 1
ATOM 720 C CA . PRO A 1 93 ? 39.328 -28.965 -1.909 1.00 57.19 93 PRO A CA 1
ATOM 721 C C . PRO A 1 93 ? 38.430 -29.170 -3.140 1.00 57.19 93 PRO A C 1
ATOM 723 O O . PRO A 1 93 ? 38.415 -28.332 -4.035 1.00 57.19 93 PRO A O 1
ATOM 726 N N . MET A 1 94 ? 37.612 -30.231 -3.155 1.00 51.38 94 MET A N 1
ATOM 727 C CA . MET A 1 94 ? 36.648 -30.501 -4.237 1.00 51.38 94 MET A CA 1
ATOM 728 C C . MET A 1 94 ? 35.561 -29.423 -4.371 1.00 51.38 94 MET A C 1
ATOM 730 O O . MET A 1 94 ? 35.019 -29.223 -5.454 1.00 51.38 94 MET A O 1
ATOM 734 N N . GLN A 1 95 ? 35.232 -28.720 -3.284 1.00 49.16 95 GLN A N 1
ATOM 735 C CA . GLN A 1 95 ? 34.211 -27.673 -3.288 1.00 49.16 95 GLN A CA 1
ATOM 736 C C . GLN A 1 95 ? 34.745 -26.364 -3.888 1.00 49.16 95 GLN A C 1
ATOM 738 O O . GLN A 1 95 ? 33.990 -25.619 -4.508 1.00 49.16 95 GLN A O 1
ATOM 743 N N . ALA A 1 96 ? 36.046 -26.097 -3.719 1.00 55.47 96 ALA A N 1
ATOM 744 C CA . ALA A 1 96 ? 36.711 -24.928 -4.288 1.00 55.47 96 ALA A CA 1
ATOM 745 C C . ALA A 1 96 ? 36.835 -25.038 -5.814 1.00 55.47 96 ALA A C 1
ATOM 747 O O . ALA A 1 96 ? 36.582 -24.062 -6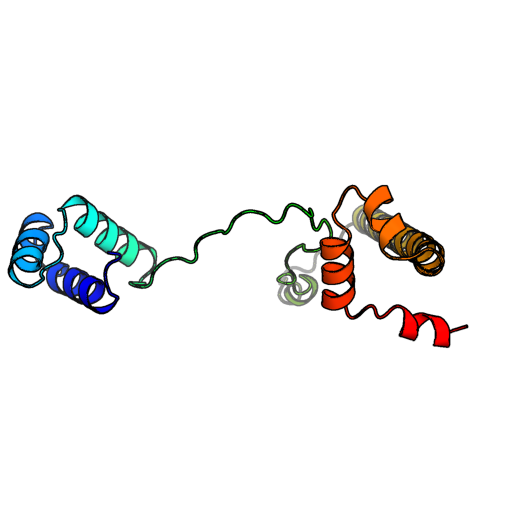.516 1.00 55.47 96 ALA A O 1
ATOM 748 N N . ASP A 1 97 ? 37.140 -26.235 -6.318 1.00 55.28 97 ASP A N 1
ATOM 749 C CA . ASP A 1 97 ? 37.283 -26.502 -7.753 1.00 55.28 97 ASP A CA 1
ATOM 750 C C . ASP A 1 97 ? 35.936 -26.386 -8.496 1.00 55.28 97 ASP A C 1
ATOM 752 O O . ASP A 1 97 ? 35.838 -25.782 -9.565 1.00 55.28 97 ASP A O 1
ATOM 756 N N . LEU A 1 98 ? 34.847 -26.858 -7.873 1.00 58.09 98 LEU A N 1
ATOM 757 C CA . LEU A 1 98 ? 33.499 -26.761 -8.441 1.00 58.09 98 LEU A CA 1
ATOM 758 C C . LEU A 1 98 ? 32.974 -25.313 -8.478 1.00 58.09 98 LEU A C 1
ATOM 760 O O . LEU A 1 98 ? 32.314 -24.909 -9.439 1.00 58.09 98 LEU A O 1
ATOM 764 N N . GLU A 1 99 ? 33.262 -24.516 -7.448 1.00 57.91 99 GLU A N 1
ATOM 765 C CA . GLU A 1 99 ? 32.886 -23.099 -7.417 1.00 57.91 99 GLU A CA 1
ATOM 766 C C . GLU A 1 99 ? 33.735 -22.267 -8.388 1.00 57.91 99 GLU A C 1
ATOM 768 O O . GLU A 1 99 ? 33.181 -21.408 -9.079 1.00 57.91 99 GLU A O 1
ATOM 773 N N . ASP A 1 100 ? 35.034 -22.553 -8.533 1.00 64.75 100 ASP A N 1
ATOM 774 C CA . ASP A 1 100 ? 35.875 -21.874 -9.525 1.00 64.75 100 ASP A CA 1
ATOM 775 C C . ASP A 1 100 ? 35.425 -22.214 -10.955 1.00 64.75 100 ASP A C 1
ATOM 777 O O . ASP A 1 100 ? 35.253 -21.319 -11.786 1.00 64.75 100 ASP A O 1
ATOM 781 N N . GLN A 1 101 ? 35.058 -23.472 -11.225 1.00 64.81 101 GLN A N 1
ATOM 782 C CA 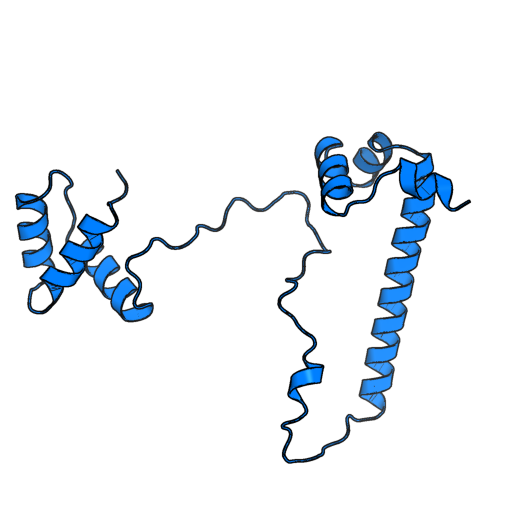. GLN A 1 101 ? 34.476 -23.876 -12.507 1.00 64.81 101 GLN A CA 1
ATOM 783 C C . GLN A 1 101 ? 33.156 -23.144 -12.808 1.00 64.81 101 GLN A C 1
ATOM 785 O O . GLN A 1 101 ? 32.937 -22.701 -13.942 1.00 64.81 101 GLN A O 1
ATOM 790 N N . ARG A 1 102 ? 32.285 -22.945 -11.807 1.00 65.12 102 ARG A N 1
ATOM 791 C CA . ARG A 1 102 ? 31.054 -22.142 -11.957 1.00 65.12 102 ARG A CA 1
ATOM 792 C C . ARG A 1 102 ? 31.363 -20.668 -12.210 1.00 65.12 102 ARG A C 1
ATOM 794 O O . ARG A 1 102 ? 30.713 -20.054 -13.057 1.00 65.12 102 ARG A O 1
ATOM 801 N N . TRP A 1 103 ? 32.372 -20.106 -11.549 1.00 62.94 103 TRP A N 1
ATOM 802 C CA . TRP A 1 103 ? 32.826 -18.735 -11.790 1.00 62.94 103 TRP A CA 1
ATOM 803 C C . TRP A 1 103 ? 33.400 -18.540 -13.192 1.00 62.94 103 TRP A C 1
ATOM 805 O O . TRP A 1 103 ? 33.125 -17.518 -13.829 1.00 62.94 103 TRP A O 1
ATOM 815 N N . GLN A 1 104 ? 34.150 -19.516 -13.700 1.00 59.69 104 GLN A N 1
ATOM 816 C CA . GLN A 1 104 ? 34.672 -19.496 -15.065 1.00 59.69 104 GLN A CA 1
ATOM 817 C C . GLN A 1 104 ? 33.541 -19.626 -16.093 1.00 59.69 104 GLN A C 1
ATOM 819 O O . GLN A 1 104 ? 33.468 -18.822 -17.021 1.00 59.69 104 GLN A O 1
ATOM 824 N N . GLN A 1 105 ? 32.594 -20.547 -15.885 1.00 48.88 105 GLN A N 1
ATOM 825 C CA . GLN A 1 105 ? 31.389 -20.693 -16.718 1.00 48.88 105 GLN A CA 1
ATOM 826 C C . GLN A 1 105 ? 30.570 -19.395 -16.763 1.00 48.88 105 GLN A C 1
ATOM 828 O O . GLN A 1 105 ? 30.144 -18.943 -17.830 1.00 48.88 105 GLN A O 1
ATOM 833 N N . MET A 1 106 ? 30.402 -18.743 -15.611 1.00 62.66 106 MET A N 1
ATOM 834 C CA . MET A 1 106 ? 29.665 -17.488 -15.508 1.00 62.66 106 MET A CA 1
ATOM 835 C C . MET A 1 106 ? 30.408 -16.333 -16.196 1.00 62.66 106 MET A C 1
ATOM 837 O O . MET A 1 106 ? 29.781 -15.565 -16.924 1.00 62.66 106 MET A O 1
ATOM 841 N N . LYS A 1 107 ? 31.742 -16.244 -16.066 1.00 65.38 107 LYS A N 1
ATOM 842 C CA . LYS A 1 107 ? 32.566 -15.257 -16.793 1.00 65.38 107 LYS A CA 1
ATOM 843 C C . LYS A 1 107 ? 32.540 -15.473 -18.300 1.00 65.38 107 LYS A C 1
ATOM 845 O O . LYS A 1 107 ? 32.444 -14.498 -19.039 1.00 65.38 107 LYS A O 1
ATOM 850 N N . VAL A 1 108 ? 32.614 -16.719 -18.766 1.00 57.09 108 VAL A N 1
ATOM 851 C CA . VAL A 1 108 ? 32.540 -17.046 -20.197 1.00 57.09 108 VAL A CA 1
ATOM 852 C C . VAL A 1 108 ? 31.160 -16.692 -20.748 1.00 57.09 108 VAL A C 1
ATOM 854 O O . VAL A 1 108 ? 31.077 -16.010 -21.766 1.00 57.09 108 VAL A O 1
ATOM 857 N N . SER A 1 109 ? 30.080 -17.040 -20.041 1.00 56.16 109 SER A N 1
ATOM 858 C CA . SER A 1 109 ? 28.712 -16.663 -20.422 1.00 56.16 109 SER A CA 1
ATOM 859 C C . SER A 1 109 ? 28.530 -15.142 -20.472 1.00 56.16 109 SER A C 1
ATOM 861 O O . SER A 1 109 ? 27.975 -14.611 -21.435 1.00 56.16 109 SER A O 1
ATOM 863 N N . GLN A 1 110 ? 29.069 -14.420 -19.487 1.00 62.28 110 GLN A N 1
ATOM 864 C CA . GLN A 1 110 ? 29.021 -12.960 -19.437 1.00 62.28 110 GLN A CA 1
ATOM 865 C C . GLN A 1 110 ? 29.807 -12.322 -20.590 1.00 62.28 110 GLN A C 1
ATOM 867 O O . GLN A 1 110 ? 29.281 -11.468 -21.298 1.00 62.28 110 GLN A O 1
ATOM 872 N N . ARG A 1 111 ? 31.023 -12.808 -20.860 1.00 51.41 111 ARG A N 1
ATOM 873 C CA . ARG A 1 111 ? 31.862 -12.344 -21.974 1.00 51.41 111 ARG A CA 1
ATOM 874 C C . ARG A 1 111 ? 31.258 -12.654 -23.340 1.00 51.41 111 ARG A C 1
ATOM 876 O O . ARG A 1 111 ? 31.361 -11.841 -24.253 1.00 51.41 111 ARG A O 1
ATOM 883 N N . MET A 1 112 ? 30.602 -13.803 -23.497 1.00 51.84 112 MET A N 1
ATOM 884 C CA . MET A 1 112 ? 29.888 -14.144 -24.731 1.00 51.84 112 MET A CA 1
ATOM 885 C C . MET A 1 112 ? 28.660 -13.252 -24.931 1.00 51.84 112 MET A C 1
ATOM 887 O O . MET A 1 112 ? 28.417 -12.811 -26.055 1.00 51.84 112 MET A O 1
ATOM 891 N N . LYS A 1 113 ? 27.930 -12.924 -23.856 1.00 58.56 113 LYS A N 1
ATOM 892 C CA . LYS A 1 113 ? 26.832 -11.946 -23.887 1.00 58.56 113 LYS A CA 1
ATOM 893 C C . LYS A 1 113 ? 27.346 -10.556 -24.259 1.00 58.56 113 LYS A C 1
ATOM 895 O O . LYS A 1 113 ? 26.773 -9.934 -25.144 1.00 58.56 113 LYS A O 1
ATOM 900 N N . GLU A 1 114 ? 28.461 -10.112 -23.682 1.00 56.47 114 GLU A N 1
ATOM 901 C CA . GLU A 1 114 ? 29.112 -8.835 -24.004 1.00 56.47 114 GLU A CA 1
ATOM 902 C C . GLU A 1 114 ? 29.599 -8.785 -25.461 1.00 56.47 114 GLU A C 1
ATOM 904 O O . GLU A 1 114 ? 29.287 -7.841 -26.181 1.00 56.47 114 GLU A O 1
ATOM 909 N N . ALA A 1 115 ? 30.282 -9.824 -25.950 1.00 53.34 115 ALA A N 1
ATOM 910 C CA . ALA A 1 115 ? 30.782 -9.887 -27.326 1.00 53.34 115 ALA A CA 1
ATOM 911 C C . ALA A 1 115 ? 29.652 -9.981 -28.367 1.00 53.34 115 ALA A C 1
ATOM 913 O O . ALA A 1 115 ? 29.716 -9.347 -29.426 1.00 53.34 115 ALA A O 1
ATOM 914 N N . ALA A 1 116 ? 28.591 -10.740 -28.073 1.00 53.91 116 ALA A N 1
ATOM 915 C CA . ALA A 1 116 ? 27.379 -10.759 -28.888 1.00 53.91 116 ALA A CA 1
ATOM 916 C C . ALA A 1 116 ? 26.681 -9.389 -28.866 1.00 53.91 116 ALA A C 1
ATOM 918 O O . ALA A 1 116 ? 26.202 -8.928 -29.904 1.00 53.91 116 ALA A O 1
ATOM 919 N N . MET A 1 117 ? 26.693 -8.703 -27.718 1.00 58.75 117 MET A N 1
ATOM 920 C CA . MET A 1 117 ? 26.089 -7.386 -27.550 1.00 58.75 117 MET A CA 1
ATOM 921 C C . MET A 1 117 ? 26.868 -6.297 -28.295 1.00 58.75 117 MET A C 1
ATOM 923 O O . MET A 1 117 ? 26.234 -5.517 -28.996 1.00 58.75 117 MET A O 1
ATOM 927 N N . VAL A 1 118 ? 28.206 -6.294 -28.270 1.00 54.19 118 VAL A N 1
ATOM 928 C CA . VAL A 1 118 ? 29.058 -5.384 -29.067 1.00 54.19 118 VAL A CA 1
ATOM 929 C C . VAL A 1 118 ? 28.798 -5.566 -30.568 1.00 54.19 118 VAL A C 1
ATOM 931 O O . VAL A 1 118 ? 28.561 -4.591 -31.282 1.00 54.19 118 VAL A O 1
ATOM 934 N N . LYS A 1 119 ? 28.709 -6.816 -31.046 1.00 55.72 119 LYS A N 1
ATOM 935 C CA . LYS A 1 119 ? 28.339 -7.124 -32.443 1.00 55.72 119 LYS A CA 1
ATOM 936 C C . LYS A 1 119 ? 26.901 -6.709 -32.786 1.00 55.72 119 LYS A C 1
ATOM 938 O O . LYS A 1 119 ? 26.613 -6.360 -33.932 1.00 55.72 119 LYS A O 1
ATOM 943 N N . SER A 1 120 ? 25.994 -6.747 -31.809 1.00 54.62 120 SER A N 1
ATOM 944 C CA . SER A 1 120 ? 24.596 -6.328 -31.962 1.00 54.62 120 SER A CA 1
ATOM 945 C C . SER A 1 120 ? 24.396 -4.812 -31.861 1.00 54.62 120 SER A C 1
ATOM 947 O O . SER A 1 120 ? 23.453 -4.289 -32.450 1.00 54.62 120 SER A O 1
ATOM 949 N N . LEU A 1 121 ? 25.291 -4.095 -31.169 1.00 51.56 121 LEU A N 1
ATOM 950 C CA . LEU A 1 121 ? 25.228 -2.646 -30.973 1.00 51.56 121 LEU A CA 1
ATOM 951 C C . LEU A 1 121 ? 25.511 -1.899 -32.281 1.00 51.56 121 LEU A C 1
ATOM 953 O O . LEU A 1 121 ? 24.839 -0.917 -32.585 1.00 51.56 121 LEU A O 1
ATOM 957 N N . ILE A 1 122 ? 26.399 -2.458 -33.115 1.00 52.41 122 ILE A N 1
ATOM 958 C CA . ILE A 1 122 ? 26.610 -2.066 -34.523 1.00 52.41 122 ILE A CA 1
ATOM 959 C C . ILE A 1 122 ? 25.311 -2.226 -35.344 1.00 52.41 122 ILE A C 1
ATOM 961 O O . ILE A 1 122 ? 25.124 -1.616 -36.392 1.00 52.41 122 ILE A O 1
ATOM 965 N N . LYS A 1 123 ? 24.376 -3.052 -34.861 1.00 56.12 123 LYS A N 1
ATOM 966 C CA . LYS A 1 123 ? 23.174 -3.513 -35.555 1.00 56.12 123 LYS A CA 1
ATOM 967 C C . LYS A 1 123 ? 21.862 -3.109 -34.851 1.00 56.12 123 LYS A C 1
ATOM 969 O O . LYS A 1 123 ? 20.868 -3.775 -35.067 1.00 56.12 123 LYS A O 1
ATOM 974 N N . GLY A 1 124 ? 21.800 -2.005 -34.101 1.00 66.88 124 GLY A N 1
ATOM 975 C CA . GLY A 1 124 ? 20.560 -1.266 -33.764 1.00 66.88 124 GLY A CA 1
ATOM 976 C C . GLY A 1 124 ? 19.455 -1.968 -32.931 1.00 66.88 124 GLY A C 1
ATOM 977 O O . GLY A 1 124 ? 19.150 -3.152 -33.064 1.00 66.88 124 GLY A O 1
ATOM 978 N N . SER A 1 125 ? 18.735 -1.194 -32.106 1.00 69.88 125 SER A N 1
ATOM 979 C CA . SER A 1 125 ? 17.703 -1.686 -31.163 1.00 69.88 125 SER A CA 1
ATOM 980 C C . SER A 1 125 ? 16.563 -2.493 -31.804 1.00 69.88 125 SER A C 1
ATOM 982 O O . SER A 1 125 ? 15.920 -3.304 -31.139 1.00 69.88 125 SER A O 1
ATOM 984 N N . ARG A 1 126 ? 16.303 -2.282 -33.100 1.00 73.25 126 ARG A N 1
ATOM 985 C CA . ARG A 1 126 ? 15.267 -2.997 -33.857 1.00 73.25 126 ARG A CA 1
ATOM 986 C C . ARG A 1 126 ? 15.630 -4.468 -34.093 1.00 73.25 126 ARG A C 1
ATOM 988 O O . ARG A 1 126 ? 14.753 -5.316 -33.999 1.00 73.25 126 ARG A O 1
ATOM 995 N N . ARG A 1 127 ? 16.903 -4.797 -34.342 1.00 75.00 127 ARG A N 1
ATOM 996 C CA . ARG A 1 127 ? 17.320 -6.199 -34.553 1.00 75.00 127 ARG A CA 1
ATOM 997 C C . ARG A 1 127 ? 17.359 -6.975 -33.244 1.00 75.00 127 ARG A C 1
ATOM 999 O O . ARG A 1 127 ? 16.923 -8.119 -33.215 1.00 75.00 127 ARG A O 1
ATOM 1006 N N . LEU A 1 128 ? 17.781 -6.322 -32.162 1.00 70.12 128 LEU A N 1
ATOM 1007 C CA . LEU A 1 128 ? 17.715 -6.872 -30.806 1.00 70.12 128 LEU A CA 1
ATOM 1008 C C . LEU A 1 128 ? 16.286 -7.235 -30.394 1.00 70.12 128 LEU A C 1
ATOM 1010 O O . LEU A 1 128 ? 16.066 -8.285 -29.805 1.00 70.12 128 LEU A O 1
ATOM 1014 N N . SER A 1 129 ? 15.310 -6.397 -30.750 1.00 77.44 129 SER A N 1
ATOM 1015 C CA . SER A 1 129 ? 13.891 -6.684 -30.518 1.00 77.44 129 SER A CA 1
ATOM 1016 C C . SER A 1 129 ? 13.447 -7.984 -31.195 1.00 77.44 129 SER A C 1
ATOM 1018 O O . SER A 1 129 ? 12.836 -8.828 -30.546 1.00 77.44 129 SER A O 1
ATOM 1020 N N . VAL A 1 130 ? 13.808 -8.169 -32.470 1.00 76.75 130 VAL A N 1
ATOM 1021 C CA . VAL A 1 130 ? 13.461 -9.372 -33.247 1.00 76.75 130 VAL A CA 1
ATOM 1022 C C . VAL A 1 130 ? 14.170 -10.612 -32.705 1.00 76.75 130 VAL A C 1
ATOM 1024 O O . VAL A 1 130 ? 13.535 -11.643 -32.522 1.00 76.75 130 VAL A O 1
ATOM 1027 N N . GLN A 1 131 ? 15.465 -10.509 -32.402 1.00 73.94 131 GLN A N 1
ATOM 1028 C CA . GLN A 1 131 ? 16.262 -11.632 -31.902 1.00 73.94 131 GLN A CA 1
ATOM 1029 C C . GLN A 1 131 ? 15.796 -12.122 -30.525 1.00 73.94 131 GLN A C 1
ATOM 1031 O O . GLN A 1 131 ? 15.838 -13.316 -30.251 1.00 73.94 131 GLN A O 1
ATOM 1036 N N . MET A 1 132 ? 15.366 -11.202 -29.661 1.00 70.19 132 MET A N 1
ATOM 1037 C CA . MET A 1 132 ? 15.010 -11.498 -28.271 1.00 70.19 132 MET A CA 1
ATOM 1038 C C . MET A 1 132 ? 13.500 -11.703 -28.069 1.00 70.19 132 MET A C 1
ATOM 1040 O O . MET A 1 132 ? 13.070 -11.936 -26.944 1.00 70.19 132 MET A O 1
ATOM 1044 N N . GLY A 1 133 ? 12.678 -11.557 -29.118 1.00 78.06 133 GLY A N 1
ATOM 1045 C CA . GLY A 1 133 ? 11.219 -11.714 -29.036 1.00 78.06 133 GLY A CA 1
ATOM 1046 C C . GLY A 1 133 ? 10.514 -10.700 -28.123 1.00 78.06 133 GLY A C 1
ATOM 1047 O O . GLY A 1 133 ? 9.376 -10.915 -27.711 1.00 78.06 133 GLY A O 1
ATOM 1048 N N . ILE A 1 134 ? 11.175 -9.589 -27.787 1.00 78.56 134 ILE A N 1
ATOM 1049 C CA . ILE A 1 134 ? 10.656 -8.538 -26.901 1.00 78.56 134 ILE A CA 1
ATOM 1050 C C . ILE A 1 134 ? 10.503 -7.229 -27.667 1.00 78.56 134 ILE A C 1
ATOM 1052 O O . ILE A 1 134 ? 11.236 -6.961 -28.617 1.00 78.56 134 ILE A O 1
ATOM 1056 N N . SER A 1 135 ? 9.571 -6.371 -27.249 1.00 84.25 135 SER A N 1
ATOM 1057 C CA . SER A 1 135 ? 9.329 -5.106 -27.951 1.00 84.25 135 SER A CA 1
ATOM 1058 C C . SER A 1 135 ? 10.553 -4.182 -27.921 1.00 84.25 135 SER A C 1
ATOM 1060 O O . SER A 1 135 ? 11.255 -4.076 -26.910 1.00 84.25 135 SER A O 1
ATOM 1062 N N . GLN A 1 136 ? 10.776 -3.443 -29.013 1.00 80.38 136 GLN A N 1
ATOM 1063 C CA . GLN A 1 136 ? 11.865 -2.465 -29.134 1.00 80.38 136 GLN A CA 1
ATOM 1064 C C . GLN A 1 136 ? 11.854 -1.440 -27.986 1.00 80.38 136 GLN A C 1
ATOM 1066 O O . GLN A 1 136 ? 12.907 -1.055 -27.477 1.00 80.38 136 GLN A O 1
ATOM 1071 N N . SER A 1 137 ? 10.668 -1.032 -27.521 1.00 80.75 137 SER A N 1
ATOM 1072 C CA . SER A 1 137 ? 10.516 -0.136 -26.368 1.00 80.75 137 SER A CA 1
ATOM 1073 C C . SER A 1 137 ? 11.034 -0.757 -25.069 1.00 80.75 137 SER A C 1
ATOM 1075 O O . SER A 1 137 ? 11.602 -0.048 -24.235 1.00 80.75 137 SER A O 1
ATOM 1077 N N . SER A 1 138 ? 10.870 -2.073 -24.897 1.00 78.56 138 SER A N 1
ATOM 1078 C CA . SER A 1 138 ? 11.405 -2.805 -23.747 1.00 78.56 138 SER A CA 1
ATOM 1079 C C . SER A 1 138 ? 12.930 -2.897 -23.817 1.00 78.56 138 SER A C 1
ATOM 1081 O O . SER A 1 138 ? 13.593 -2.596 -22.828 1.00 78.56 138 SER A O 1
ATOM 1083 N N . VAL A 1 139 ? 13.492 -3.173 -25.002 1.00 77.44 139 VAL A N 1
ATOM 1084 C CA . VAL A 1 139 ? 14.948 -3.141 -25.248 1.00 77.44 139 VAL A CA 1
ATOM 1085 C C . VAL A 1 139 ? 15.530 -1.772 -24.876 1.00 77.44 139 VAL A C 1
ATOM 1087 O O . VAL A 1 139 ? 16.478 -1.686 -24.104 1.00 77.44 139 VAL A O 1
ATOM 1090 N N . MET A 1 140 ? 14.916 -0.681 -25.343 1.00 79.94 140 MET A N 1
ATOM 1091 C CA . MET A 1 140 ? 15.373 0.681 -25.036 1.00 79.94 140 MET A CA 1
ATOM 1092 C C . MET A 1 140 ? 15.245 1.043 -23.550 1.00 79.94 140 MET A C 1
ATOM 1094 O O . MET A 1 140 ? 16.060 1.802 -23.031 1.00 79.94 140 MET A O 1
ATOM 1098 N N . ARG A 1 141 ? 14.218 0.542 -22.849 1.00 78.31 141 ARG A N 1
ATOM 1099 C CA . ARG A 1 141 ? 14.098 0.702 -21.388 1.00 78.31 141 ARG A CA 1
ATOM 1100 C C . ARG A 1 141 ? 15.230 -0.025 -20.664 1.00 78.31 141 ARG A C 1
ATOM 1102 O O . ARG A 1 141 ? 15.919 0.610 -19.883 1.00 78.31 141 ARG A O 1
ATOM 1109 N N . ILE A 1 142 ? 15.486 -1.286 -21.009 1.00 78.62 142 ILE A N 1
ATOM 1110 C CA . ILE A 1 142 ? 16.559 -2.094 -20.411 1.00 78.62 142 ILE A CA 1
ATOM 1111 C C . ILE A 1 142 ? 17.937 -1.446 -20.628 1.00 78.62 142 ILE A C 1
ATOM 1113 O O . ILE A 1 142 ? 18.726 -1.364 -19.689 1.00 78.62 142 ILE A O 1
ATOM 1117 N N . LEU A 1 143 ? 18.217 -0.932 -21.832 1.00 76.19 143 LEU A N 1
ATOM 1118 C CA . LEU A 1 143 ? 19.480 -0.241 -22.127 1.00 76.19 143 LEU A CA 1
ATOM 1119 C C . LEU A 1 143 ? 19.664 1.024 -21.271 1.00 76.19 143 LEU A C 1
ATOM 1121 O O . LEU A 1 143 ? 20.736 1.238 -20.707 1.00 76.19 143 LEU A O 1
ATOM 1125 N N . ARG A 1 144 ? 18.606 1.834 -21.120 1.00 78.25 144 ARG A N 1
ATOM 1126 C CA . ARG A 1 144 ? 18.628 3.045 -20.281 1.00 78.25 144 ARG A CA 1
ATOM 1127 C C . ARG A 1 144 ? 18.770 2.730 -18.794 1.00 78.25 144 ARG A C 1
ATOM 1129 O O . ARG A 1 144 ? 19.581 3.371 -18.133 1.00 78.25 144 ARG A O 1
ATOM 1136 N N . ASP A 1 145 ? 18.030 1.742 -18.292 1.00 74.12 145 ASP A N 1
ATOM 1137 C CA . ASP A 1 145 ? 18.036 1.344 -16.877 1.00 74.12 145 ASP A CA 1
ATOM 1138 C C . ASP A 1 145 ? 19.434 0.890 -16.429 1.00 74.12 145 ASP A C 1
ATOM 1140 O O . ASP A 1 145 ? 19.862 1.171 -15.311 1.00 74.12 145 ASP A O 1
ATOM 1144 N N . ASN A 1 146 ? 20.182 0.256 -17.334 1.00 71.75 146 ASN A N 1
ATOM 1145 C CA . ASN A 1 146 ? 21.545 -0.193 -17.081 1.00 71.75 146 ASN A CA 1
ATOM 1146 C C . ASN A 1 146 ? 22.616 0.864 -17.449 1.00 71.75 146 ASN A C 1
ATOM 1148 O O . ASN A 1 146 ? 23.806 0.568 -17.402 1.00 71.75 146 ASN A O 1
ATOM 1152 N N . LYS A 1 147 ? 22.223 2.097 -17.812 1.00 72.00 147 LYS A N 1
ATOM 1153 C CA . LYS A 1 147 ? 23.116 3.195 -18.246 1.00 72.00 147 LYS A CA 1
ATOM 1154 C C . LYS A 1 147 ? 23.982 2.867 -19.476 1.00 72.00 147 LYS A C 1
ATOM 1156 O O . LYS A 1 147 ? 25.007 3.514 -19.704 1.00 72.00 147 LYS A O 1
ATOM 1161 N N . TRP A 1 148 ? 23.563 1.905 -20.300 1.00 67.56 148 TRP A N 1
ATOM 1162 C CA . TRP A 1 148 ? 24.256 1.555 -21.540 1.00 67.56 148 TRP A CA 1
ATOM 1163 C C . TRP A 1 148 ? 23.776 2.477 -22.645 1.00 67.56 148 TRP A C 1
ATOM 1165 O O . TRP A 1 148 ? 22.701 2.325 -23.226 1.00 67.56 148 TRP A O 1
ATOM 1175 N N . HIS A 1 149 ? 24.602 3.478 -22.903 1.00 63.03 149 HIS A N 1
ATOM 1176 C CA . HIS A 1 149 ? 24.379 4.450 -23.949 1.00 63.03 149 HIS A CA 1
ATOM 1177 C C . HIS A 1 149 ? 25.136 4.012 -25.203 1.00 63.03 149 HIS A C 1
ATOM 1179 O O . HIS A 1 149 ? 26.364 3.933 -25.144 1.00 63.03 149 HIS A O 1
ATOM 1185 N N . PRO A 1 150 ? 24.449 3.763 -26.335 1.00 55.94 150 PRO A N 1
ATOM 1186 C CA . PRO A 1 150 ? 25.091 3.261 -27.548 1.00 55.94 150 PRO A CA 1
ATOM 1187 C C . PRO A 1 150 ? 26.281 4.110 -28.011 1.00 55.94 150 PRO A C 1
ATOM 1189 O O . PRO A 1 150 ? 27.288 3.583 -28.461 1.00 55.94 150 PRO A O 1
ATOM 1192 N N . TYR A 1 151 ? 26.190 5.424 -27.806 1.00 57.19 151 TYR A N 1
ATOM 1193 C CA . TYR A 1 151 ? 27.213 6.402 -28.167 1.00 57.19 151 TYR A CA 1
ATOM 1194 C C . TYR A 1 151 ? 28.461 6.393 -27.262 1.00 57.19 151 TYR A C 1
ATOM 1196 O O . TYR A 1 151 ? 29.519 6.825 -27.699 1.00 57.19 151 TYR A O 1
ATOM 1204 N N . LYS A 1 152 ? 28.386 5.889 -26.019 1.00 50.28 152 LYS A N 1
ATOM 1205 C CA . LYS A 1 152 ? 29.546 5.847 -25.099 1.00 50.28 152 LYS A CA 1
ATOM 1206 C C . LYS A 1 152 ? 30.500 4.686 -25.386 1.00 50.28 152 LYS A C 1
ATOM 1208 O O . LYS A 1 152 ? 31.662 4.753 -25.012 1.00 50.28 152 LYS A O 1
ATOM 1213 N N . LEU A 1 153 ? 30.014 3.633 -26.043 1.00 51.03 153 LEU A N 1
ATOM 1214 C CA . LEU A 1 153 ? 30.814 2.459 -26.407 1.00 51.03 153 LEU A CA 1
ATOM 1215 C C . LEU A 1 153 ? 31.626 2.668 -27.693 1.00 51.03 153 LEU A C 1
ATOM 1217 O O . LEU A 1 153 ? 32.605 1.967 -27.911 1.00 51.03 153 LEU A O 1
ATOM 1221 N N . GLN A 1 154 ? 31.247 3.649 -28.517 1.00 52.28 154 GLN A N 1
ATOM 1222 C CA . GLN A 1 154 ? 31.957 4.003 -29.748 1.00 52.28 154 GLN A CA 1
ATOM 1223 C C . GLN A 1 154 ? 33.254 4.790 -29.479 1.00 52.28 154 GLN A C 1
ATOM 1225 O O . GLN A 1 154 ? 34.129 4.829 -30.331 1.00 52.28 154 GLN A O 1
ATOM 1230 N N . MET A 1 155 ? 33.398 5.389 -28.290 1.00 42.59 155 MET A N 1
ATOM 1231 C CA . MET A 1 155 ? 34.582 6.168 -27.890 1.00 42.59 155 MET A CA 1
ATOM 1232 C C . MET A 1 155 ? 35.732 5.321 -27.315 1.00 42.59 155 MET A C 1
ATOM 1234 O O . MET A 1 155 ? 36.753 5.873 -26.923 1.00 42.59 155 MET A O 1
ATOM 1238 N N . LEU A 1 156 ? 35.545 4.005 -27.197 1.00 47.53 156 LEU A N 1
ATOM 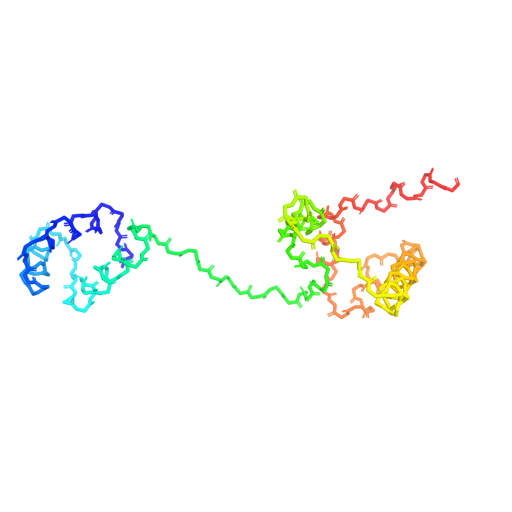1239 C CA . LEU A 1 156 ? 36.510 3.056 -26.625 1.00 47.53 156 LEU A CA 1
ATOM 1240 C C . LEU A 1 156 ? 37.211 2.205 -27.704 1.00 47.53 156 LEU A C 1
ATOM 1242 O O . LEU A 1 156 ? 37.806 1.180 -27.373 1.00 47.53 156 LEU A O 1
ATOM 1246 N N . GLN A 1 157 ? 37.105 2.612 -28.975 1.00 44.03 157 GLN A N 1
ATOM 1247 C CA . GLN A 1 157 ? 37.831 2.033 -30.111 1.00 44.03 157 GLN A CA 1
ATOM 1248 C C . GLN A 1 157 ? 39.066 2.854 -30.461 1.00 44.03 157 GLN A C 1
ATOM 1250 O O . GLN A 1 157 ? 38.979 4.098 -30.372 1.00 44.03 157 GLN A O 1
#

Radius of gyration: 27.33 Å; chains: 1; bounding box: 62×37×61 Å

Organism: Araneus ventricosus (NCBI:txid182803)

Sequence (157 aa):
MPRTKEERIDTTLLAGSDTTLHVARTFNTTYRTQITRDTVAKLIMKFKRSGSVADASRSGRPKTAVDEGRTTMTNMPLWQNLSRNSKGQVPSPMQADLEDQRWQQMKVSQRMKEAAMVKSLIKGSRRLSVQMGISQSSVMRILRDNKWHPYKLQMLQ

pLDDT: mean 70.07, std 18.62, range [29.55, 95.19]